Protein AF-S4PW28-F1 (afdb_monomer_lite)

Sequence (126 aa):
MAVAYGVAVNKLTLPIPSTCPESWRVLMEACWRSNPRERPMFPEILEQLERIQQSEFTRAPHESFHTMQDGWRLEIEEVLRDLRRKEQELRCREEELTRAQLQQRLVEQNLAQKERELEMREIDLA

pLDDT: mean 86.0, std 12.27, range [48.34, 98.06]

Secondary structure (DSSP, 8-state):
-HHHHHHHTTS--PPPPTTS-HHHHHHHHHHT-SSGGGSPPHHHHHHHHHHHHTSGGGGS-HHHHHHHHHHHHHHHHHHHHHHHHHHHHHHHHHHHHHHHHHHHHHHHHHHHHHHHHHHHHHHHT-

Radius of gyration: 28.29 Å; chains: 1; bounding box: 54×26×88 Å

InterPro domains:
  IPR001245 Serine-threonine/tyrosine-protein kinase, catalytic domain [PF07714] (11-49)
  IPR011009 Protein kinase-like domain superfamily [SSF56112] (9-69)
  IPR051681 Serine/Threonine Kinases and Pseudokinases [PTHR44329] (3-59)

Foldseek 3Di:
DVVVVCLVVVNDDQDDDPPHDPLVVVLSCLCSDPDPVSHDDPVVSVVSVVVVCPDCVVVDDPVVVVVVVVVVVVVRVVVVVVVVVVVVVVVVVVVV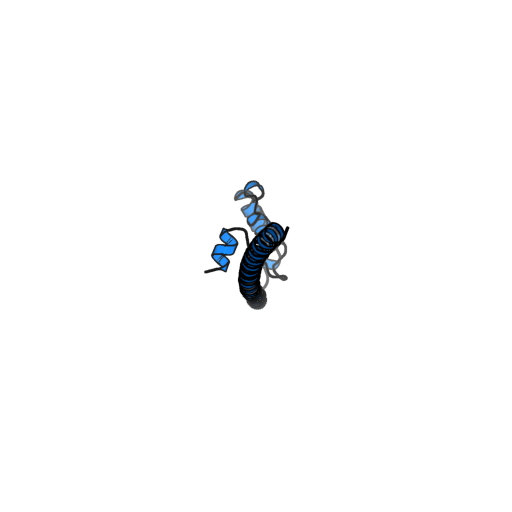VVVVVVVVVVVVVVVVVVVVVVVVVVVVVD

Structure (mmCIF, N/CA/C/O backbone):
data_AF-S4PW28-F1
#
_entry.id   AF-S4PW28-F1
#
loop_
_atom_site.group_PDB
_atom_site.id
_atom_site.type_symbol
_atom_site.label_atom_id
_atom_site.label_alt_id
_atom_site.label_comp_id
_atom_site.label_asym_id
_atom_site.label_entity_id
_atom_site.label_seq_id
_atom_site.pdbx_PDB_ins_code
_atom_site.Cartn_x
_atom_site.Cartn_y
_atom_site.Cartn_z
_atom_site.occupancy
_atom_site.B_iso_or_equiv
_atom_site.auth_seq_id
_atom_site.auth_comp_id
_atom_site.auth_asym_id
_atom_site.auth_atom_id
_atom_site.pdbx_PDB_model_num
ATOM 1 N N . MET A 1 1 ? 11.667 4.436 8.096 1.00 48.34 1 MET A N 1
ATOM 2 C CA . MET A 1 1 ? 11.092 5.667 7.501 1.00 48.34 1 MET A CA 1
ATOM 3 C C . MET A 1 1 ? 10.242 5.408 6.241 1.00 48.34 1 MET A C 1
ATOM 5 O O . MET A 1 1 ? 9.425 6.258 5.925 1.00 48.34 1 MET A O 1
ATOM 9 N N . ALA A 1 2 ? 10.353 4.259 5.551 1.00 58.62 2 ALA A N 1
ATOM 10 C CA . ALA A 1 2 ? 9.648 4.009 4.279 1.00 58.62 2 ALA A CA 1
ATOM 11 C C . ALA A 1 2 ? 8.110 3.894 4.379 1.00 58.62 2 ALA A C 1
ATOM 13 O O . ALA A 1 2 ? 7.403 4.416 3.526 1.00 58.62 2 ALA A O 1
ATOM 14 N N . VAL A 1 3 ? 7.574 3.278 5.441 1.00 55.59 3 VAL A N 1
ATOM 15 C CA . VAL A 1 3 ? 6.119 3.055 5.595 1.00 55.59 3 VAL A CA 1
ATOM 16 C C . VAL A 1 3 ? 5.357 4.366 5.817 1.00 55.59 3 VAL A C 1
ATOM 18 O O . VAL A 1 3 ? 4.363 4.611 5.146 1.00 55.59 3 VAL A O 1
ATOM 21 N N . ALA A 1 4 ? 5.848 5.243 6.701 1.00 60.69 4 ALA A N 1
ATOM 22 C CA . ALA A 1 4 ? 5.232 6.550 6.953 1.00 60.69 4 ALA A CA 1
ATOM 23 C C . ALA A 1 4 ? 5.233 7.435 5.695 1.00 60.69 4 ALA A C 1
ATOM 25 O O . ALA A 1 4 ? 4.244 8.104 5.409 1.00 60.69 4 ALA A O 1
ATOM 26 N N . TYR A 1 5 ? 6.314 7.380 4.910 1.00 57.66 5 TYR A N 1
ATOM 27 C CA . TYR A 1 5 ? 6.380 8.052 3.617 1.00 57.66 5 TYR A CA 1
ATOM 28 C C . TYR A 1 5 ? 5.397 7.435 2.609 1.00 57.66 5 TYR A C 1
ATOM 30 O O . TYR A 1 5 ? 4.634 8.168 1.995 1.00 57.66 5 TYR A O 1
ATOM 38 N N . GLY A 1 6 ? 5.343 6.102 2.496 1.00 59.44 6 GLY A N 1
ATOM 39 C CA . GLY A 1 6 ? 4.426 5.369 1.611 1.00 59.44 6 GLY A CA 1
ATOM 40 C C . GLY A 1 6 ? 2.942 5.639 1.883 1.00 59.44 6 GLY A C 1
ATOM 41 O O . GLY A 1 6 ? 2.168 5.797 0.937 1.00 59.44 6 GLY A O 1
ATOM 42 N N . VAL A 1 7 ? 2.571 5.760 3.162 1.00 59.12 7 VAL A N 1
ATOM 43 C CA . VAL A 1 7 ? 1.228 6.178 3.598 1.00 59.12 7 VAL A CA 1
ATOM 44 C C . VAL A 1 7 ? 0.966 7.643 3.244 1.00 59.12 7 VAL A C 1
ATOM 46 O O . VAL A 1 7 ? -0.089 7.962 2.704 1.00 59.12 7 VAL A O 1
ATOM 49 N N . ALA A 1 8 ? 1.941 8.533 3.456 1.00 57.22 8 ALA A N 1
ATOM 50 C CA . ALA A 1 8 ? 1.812 9.951 3.116 1.00 57.22 8 ALA A CA 1
ATOM 51 C C . ALA A 1 8 ? 1.692 10.213 1.601 1.00 57.22 8 ALA A C 1
ATOM 53 O O . ALA A 1 8 ? 1.052 11.184 1.201 1.00 57.22 8 ALA A O 1
ATOM 54 N N . VAL A 1 9 ? 2.268 9.351 0.753 1.00 52.78 9 VAL A N 1
ATOM 55 C CA . VAL A 1 9 ? 2.173 9.464 -0.714 1.00 52.78 9 VAL A CA 1
ATOM 56 C C . VAL A 1 9 ? 1.031 8.641 -1.332 1.00 52.78 9 VAL A C 1
ATOM 58 O O . VAL A 1 9 ? 1.020 8.452 -2.546 1.00 52.78 9 VAL A O 1
ATOM 61 N N . ASN A 1 10 ? 0.072 8.150 -0.529 1.00 58.34 10 ASN A N 1
ATOM 62 C CA . ASN A 1 10 ? -1.063 7.313 -0.964 1.00 58.34 10 ASN A CA 1
ATOM 63 C C . ASN A 1 10 ? -0.664 6.042 -1.742 1.00 58.34 10 ASN A C 1
ATOM 65 O O . ASN A 1 10 ? -1.459 5.509 -2.514 1.00 58.34 10 ASN A O 1
ATOM 69 N N . LYS A 1 11 ? 0.565 5.543 -1.565 1.00 56.12 11 LYS A N 1
ATOM 70 C CA . LYS A 1 11 ? 1.021 4.299 -2.209 1.00 56.12 11 LYS A CA 1
ATOM 71 C C . LYS A 1 11 ? 0.771 3.066 -1.341 1.00 56.12 11 LYS A C 1
ATOM 73 O O . LYS A 1 11 ? 0.846 1.952 -1.847 1.00 56.12 11 LYS A O 1
ATOM 78 N N . LEU A 1 12 ? 0.487 3.262 -0.053 1.00 59.44 12 LEU A N 1
ATOM 79 C CA . LEU A 1 12 ? 0.178 2.218 0.922 1.00 59.44 12 LEU A CA 1
ATOM 80 C C . LEU A 1 12 ? -0.881 2.730 1.907 1.00 59.44 12 LEU A C 1
ATOM 82 O O . LEU A 1 12 ? -0.859 3.897 2.286 1.00 59.44 12 LEU A O 1
ATOM 86 N N . THR A 1 13 ? -1.772 1.857 2.366 1.00 66.69 13 THR A N 1
ATOM 87 C CA . THR A 1 13 ? -2.629 2.100 3.536 1.00 66.69 13 THR A CA 1
ATOM 88 C C . THR A 1 13 ? -2.126 1.254 4.698 1.00 66.69 13 THR A C 1
ATOM 90 O O . THR A 1 13 ? -1.533 0.193 4.489 1.00 66.69 13 THR A O 1
ATOM 93 N N . LEU A 1 14 ? -2.324 1.716 5.934 1.00 77.62 14 LEU A N 1
ATOM 94 C CA . LEU A 1 14 ? -1.986 0.900 7.100 1.00 77.62 14 LEU A CA 1
ATOM 95 C C . LEU A 1 14 ? -2.861 -0.368 7.099 1.00 77.62 14 LEU A C 1
ATOM 97 O O . LEU A 1 14 ? -4.057 -0.267 6.816 1.00 77.62 14 LEU A O 1
ATOM 101 N N . PRO A 1 15 ? -2.298 -1.558 7.373 1.00 82.31 15 PRO A N 1
ATOM 102 C CA . PRO A 1 15 ? -3.096 -2.774 7.428 1.00 82.31 15 PRO A CA 1
ATOM 103 C C . PRO A 1 15 ? -4.041 -2.732 8.632 1.00 82.31 15 PRO A C 1
ATOM 105 O O . PRO A 1 15 ? -3.601 -2.515 9.761 1.00 82.31 15 PRO A O 1
ATOM 108 N N . ILE A 1 16 ? -5.335 -2.958 8.388 1.00 85.81 16 ILE A N 1
ATOM 109 C CA . ILE A 1 16 ? -6.329 -3.180 9.444 1.00 85.81 16 ILE A CA 1
ATOM 110 C C . ILE A 1 16 ? -6.348 -4.684 9.744 1.00 85.81 16 ILE A C 1
ATOM 112 O O . ILE A 1 16 ? -6.708 -5.448 8.840 1.00 85.81 16 ILE A O 1
ATOM 116 N N . PRO A 1 17 ? -6.000 -5.122 10.970 1.00 86.38 17 PRO A N 1
ATOM 117 C CA . PRO A 1 17 ? -5.990 -6.536 11.342 1.00 86.38 17 PRO A CA 1
ATOM 118 C C . PRO A 1 17 ? -7.320 -7.220 11.040 1.00 86.38 17 PRO A C 1
ATOM 120 O O . PRO A 1 17 ? -8.379 -6.604 11.170 1.00 86.38 17 PRO A O 1
ATOM 123 N N . SER A 1 18 ? -7.290 -8.493 10.664 1.00 83.06 18 SER A N 1
ATOM 124 C CA . SER A 1 18 ? -8.478 -9.260 10.257 1.00 83.06 18 SER A CA 1
ATOM 125 C C . SER A 1 18 ? -9.532 -9.370 11.366 1.00 83.06 18 SER A C 1
ATOM 127 O O . SER A 1 18 ? -10.729 -9.295 11.100 1.00 83.06 18 SER A O 1
ATOM 129 N N . THR A 1 19 ? -9.083 -9.444 12.618 1.00 85.25 19 THR A N 1
ATOM 130 C CA . THR A 1 19 ? -9.925 -9.559 13.818 1.00 85.25 19 THR A CA 1
ATOM 131 C C . THR A 1 19 ? -10.264 -8.212 14.465 1.00 85.25 19 THR A C 1
ATOM 133 O O . THR A 1 19 ? -10.864 -8.173 15.537 1.00 85.25 19 THR A O 1
ATOM 136 N N . CYS A 1 20 ? -9.896 -7.092 13.831 1.00 86.50 20 CYS A N 1
ATOM 137 C CA . CYS A 1 20 ? -10.340 -5.769 14.263 1.00 86.50 20 CYS A CA 1
ATOM 138 C C . CYS A 1 20 ? -11.878 -5.683 14.177 1.00 86.50 20 CYS A C 1
ATOM 140 O O . CYS A 1 20 ? -12.429 -6.075 13.142 1.00 86.50 20 CYS A O 1
ATOM 142 N N . PRO A 1 21 ? -12.581 -5.178 15.213 1.00 88.31 21 PRO A N 1
ATOM 143 C CA . PRO A 1 21 ? -14.036 -5.082 15.188 1.00 88.31 21 PRO A CA 1
ATOM 144 C C . PRO A 1 21 ? -14.529 -4.259 14.004 1.00 88.31 21 PRO A C 1
ATOM 146 O O . PRO A 1 21 ? -13.979 -3.200 13.695 1.00 88.31 21 PRO A O 1
ATOM 149 N N . GLU A 1 22 ? -15.614 -4.718 13.388 1.00 88.88 22 GLU A N 1
ATOM 150 C CA . GLU A 1 22 ? -16.108 -4.164 12.127 1.00 88.88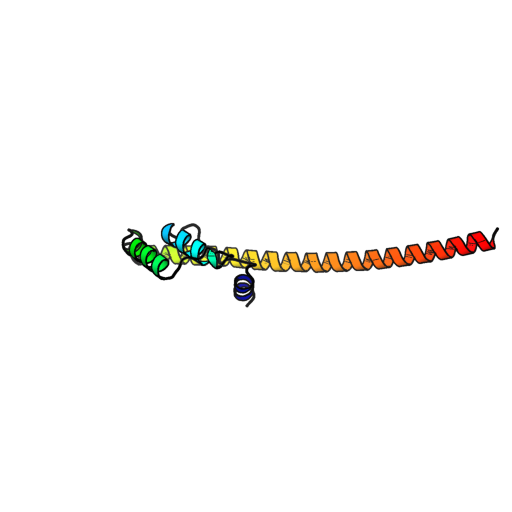 22 GLU A CA 1
ATOM 151 C C . GLU A 1 22 ? -16.391 -2.659 12.204 1.00 88.88 22 GLU A C 1
ATOM 153 O O . GLU A 1 22 ? -16.028 -1.902 11.310 1.00 88.88 22 GLU A O 1
ATOM 158 N N . SER A 1 23 ? -16.947 -2.188 13.320 1.00 89.88 23 SER A N 1
ATOM 159 C CA . SER A 1 23 ? -17.225 -0.765 13.526 1.00 89.88 23 SER A CA 1
ATOM 160 C C . SER A 1 23 ? -15.961 0.106 13.501 1.00 89.88 23 SER A C 1
ATOM 162 O O . SER A 1 23 ? -15.993 1.223 12.990 1.00 89.88 23 SER A O 1
ATOM 164 N N . TRP A 1 24 ? -14.836 -0.407 14.011 1.00 90.44 24 TRP A N 1
ATOM 165 C CA . TRP A 1 24 ? -13.542 0.273 13.936 1.00 90.44 24 TRP A CA 1
ATOM 166 C C . TRP A 1 24 ? -12.949 0.205 12.529 1.00 90.44 24 TRP A C 1
ATOM 168 O O . TRP A 1 24 ? -12.413 1.206 12.054 1.00 90.44 24 TRP A O 1
ATOM 178 N N . ARG A 1 25 ? -13.070 -0.945 11.851 1.00 90.62 25 ARG A N 1
ATOM 179 C CA . ARG A 1 25 ? -12.632 -1.113 10.457 1.00 90.62 25 ARG A CA 1
ATOM 180 C C . ARG A 1 25 ? -13.312 -0.096 9.545 1.00 90.62 25 ARG A C 1
ATOM 182 O O . ARG A 1 25 ? -12.617 0.668 8.881 1.00 90.62 25 ARG A O 1
ATOM 189 N N . VAL A 1 26 ? -14.642 -0.036 9.578 1.00 92.19 26 VAL A N 1
ATOM 190 C CA . VAL A 1 26 ? -15.443 0.878 8.751 1.00 92.19 26 VAL A CA 1
ATOM 191 C C . VAL A 1 26 ? -15.045 2.336 8.988 1.00 92.19 26 VAL A C 1
ATOM 193 O O . VAL A 1 26 ? -14.839 3.082 8.029 1.00 92.19 26 VAL A O 1
ATOM 196 N N . LEU A 1 27 ? -14.872 2.741 10.252 1.00 94.06 27 LEU A N 1
ATOM 197 C CA . LEU A 1 27 ? -14.456 4.102 10.590 1.00 94.06 27 LEU A CA 1
ATOM 198 C C . LEU A 1 27 ? -13.052 4.421 10.048 1.00 94.06 27 LEU A C 1
ATOM 200 O O . LEU A 1 27 ? -12.851 5.479 9.447 1.00 94.06 27 LEU A O 1
ATOM 204 N N . MET A 1 28 ? -12.082 3.515 10.224 1.00 92.81 28 MET A N 1
ATOM 205 C CA . MET A 1 28 ? -10.719 3.705 9.714 1.00 92.81 28 MET A CA 1
ATOM 206 C C . MET A 1 28 ? -10.689 3.778 8.184 1.00 92.81 28 MET A C 1
ATOM 208 O O . MET A 1 28 ? -10.074 4.689 7.633 1.00 92.81 28 MET A O 1
ATOM 212 N N . GLU A 1 29 ? -11.398 2.887 7.490 1.00 91.56 29 GLU A N 1
ATOM 213 C CA . GLU A 1 29 ? -11.484 2.886 6.025 1.00 91.56 29 GLU A CA 1
ATOM 214 C C . GLU A 1 29 ? -12.118 4.170 5.478 1.00 91.56 29 GLU A C 1
ATOM 216 O O . GLU A 1 29 ? -11.625 4.730 4.495 1.00 91.56 29 GLU A O 1
ATOM 221 N N . ALA A 1 30 ? -13.171 4.679 6.127 1.00 93.00 30 ALA A N 1
ATOM 222 C CA . ALA A 1 30 ? -13.779 5.960 5.775 1.00 93.00 30 ALA A CA 1
ATOM 223 C C . ALA A 1 30 ? -12.793 7.127 5.970 1.00 93.00 30 ALA A C 1
ATOM 225 O O . ALA A 1 30 ? -12.647 7.980 5.092 1.00 93.00 30 ALA A O 1
ATOM 226 N N . CYS A 1 31 ? -12.051 7.140 7.082 1.00 93.31 31 CYS A N 1
ATOM 227 C CA . CYS A 1 31 ? -11.027 8.153 7.353 1.00 93.31 31 CYS A CA 1
ATOM 228 C C . CYS A 1 31 ? -9.854 8.103 6.359 1.00 93.31 31 CYS A C 1
ATOM 230 O O . CYS A 1 31 ? -9.252 9.136 6.055 1.00 93.31 31 CYS A O 1
ATOM 232 N N . TRP A 1 32 ? -9.516 6.916 5.853 1.00 90.81 32 TRP A N 1
ATOM 233 C CA . TRP A 1 32 ? -8.363 6.688 4.978 1.00 90.81 32 TRP A CA 1
ATOM 234 C C . TRP A 1 32 ? -8.685 6.754 3.480 1.00 90.81 32 TRP A C 1
ATOM 236 O O . TRP A 1 32 ? -7.825 6.438 2.656 1.00 90.81 32 TRP A O 1
ATOM 246 N N . ARG A 1 33 ? -9.883 7.215 3.091 1.00 89.62 33 ARG A N 1
ATOM 247 C CA . ARG A 1 33 ? -10.237 7.433 1.679 1.00 89.62 33 ARG A CA 1
ATOM 248 C C . ARG A 1 33 ? -9.213 8.335 0.981 1.00 89.62 33 ARG A C 1
ATOM 250 O O . ARG A 1 33 ? -8.844 9.402 1.486 1.00 89.62 33 ARG A O 1
ATOM 257 N N . SER A 1 34 ? -8.767 7.933 -0.211 1.00 87.19 34 SER A N 1
ATOM 258 C CA . SER A 1 34 ? -7.806 8.713 -1.007 1.00 87.19 34 SER A CA 1
ATOM 259 C C . SER A 1 34 ? -8.380 10.066 -1.421 1.00 87.19 34 SER A C 1
ATOM 261 O O . SER A 1 34 ? -7.662 11.063 -1.401 1.00 87.19 34 SER A O 1
ATOM 263 N N . ASN A 1 35 ? -9.677 10.112 -1.744 1.00 88.12 35 ASN A N 1
ATOM 264 C CA . ASN A 1 35 ? -10.403 11.346 -2.012 1.00 88.12 35 ASN A CA 1
ATOM 265 C C . ASN A 1 35 ? -10.754 12.048 -0.686 1.00 88.12 35 ASN A C 1
ATOM 267 O O . ASN A 1 35 ? -11.561 11.519 0.080 1.00 88.12 35 ASN A O 1
ATOM 271 N N . PRO A 1 36 ? -10.218 13.252 -0.406 1.00 90.81 36 PRO A N 1
ATOM 272 C CA . PRO A 1 36 ? -10.509 13.961 0.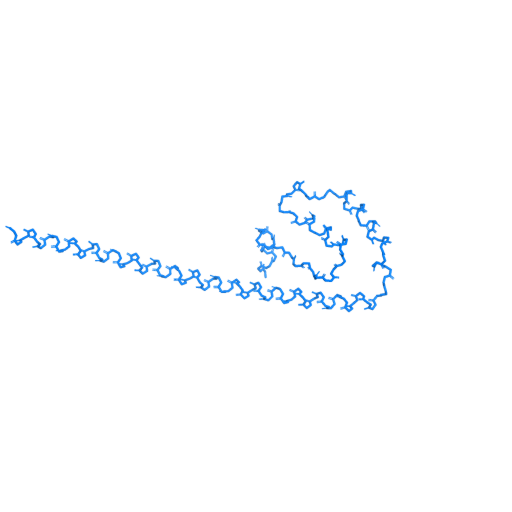839 1.00 90.81 36 PRO A CA 1
ATOM 273 C C . PRO A 1 36 ? -11.991 14.300 1.027 1.00 90.81 36 PRO A C 1
ATOM 275 O O . PRO A 1 36 ? -12.430 14.445 2.160 1.00 90.81 36 PRO A O 1
ATOM 278 N N . ARG A 1 37 ? -12.761 14.416 -0.065 1.00 93.06 37 ARG A N 1
ATOM 279 C CA . ARG A 1 37 ? -14.200 1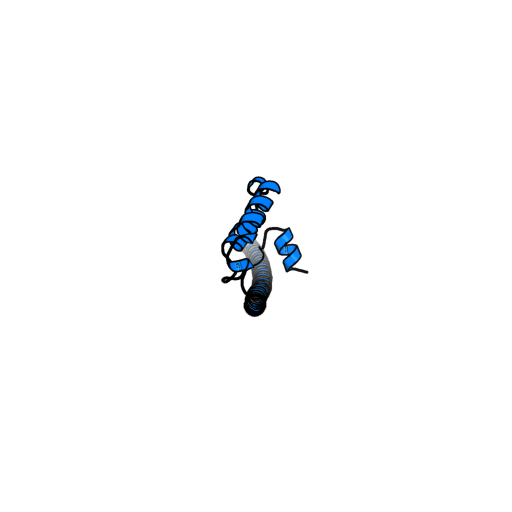4.733 -0.021 1.00 93.06 37 ARG A CA 1
ATOM 280 C C . ARG A 1 37 ? -15.075 13.559 0.418 1.00 93.06 37 ARG A C 1
ATOM 282 O O . ARG A 1 37 ? -16.226 13.776 0.760 1.00 93.06 37 ARG A O 1
ATOM 289 N N . GLU A 1 38 ? -14.547 12.338 0.368 1.00 92.81 38 GLU A N 1
ATOM 290 C CA . GLU A 1 38 ? -15.241 11.121 0.815 1.00 92.81 38 GLU A CA 1
ATOM 291 C C . GLU A 1 38 ? -14.962 10.799 2.287 1.00 92.81 38 GLU A C 1
ATOM 293 O O . GLU A 1 38 ? -15.510 9.837 2.823 1.00 92.81 38 GLU A O 1
ATOM 298 N N . ARG A 1 39 ? -14.081 11.567 2.939 1.00 95.62 39 ARG A N 1
ATOM 299 C CA . ARG A 1 39 ? -13.761 11.372 4.352 1.00 95.62 39 ARG A CA 1
ATOM 300 C C . ARG A 1 39 ? -14.868 11.972 5.218 1.00 95.62 39 ARG A C 1
ATOM 302 O O . ARG A 1 39 ? -15.357 13.053 4.885 1.00 95.62 39 ARG A O 1
ATOM 309 N N . PRO A 1 40 ? -15.221 11.319 6.335 1.00 96.38 40 PRO A N 1
ATOM 310 C CA . PRO A 1 40 ? -16.226 11.839 7.245 1.00 96.38 40 PRO A CA 1
ATOM 311 C C . PRO A 1 40 ? -15.741 13.129 7.912 1.00 96.38 40 PRO A C 1
ATOM 313 O O . PRO A 1 40 ? -14.559 13.299 8.228 1.00 96.38 40 PRO A O 1
ATOM 316 N N . MET A 1 41 ? -16.678 14.030 8.159 1.00 96.25 41 MET A N 1
ATOM 317 C CA . MET A 1 41 ? -16.482 15.217 8.974 1.00 96.25 41 MET A CA 1
ATOM 318 C C . MET A 1 41 ? -16.386 14.824 10.452 1.00 96.25 41 MET A C 1
ATOM 320 O O . MET A 1 41 ? -16.946 13.821 10.892 1.00 96.25 41 MET A O 1
ATOM 324 N N . PHE A 1 42 ? -15.727 15.653 11.262 1.00 96.75 42 PHE A N 1
ATOM 325 C CA . PHE A 1 42 ? -15.578 15.382 12.697 1.00 96.75 42 PHE A CA 1
ATOM 326 C C . PHE A 1 42 ? -16.891 15.077 13.447 1.00 96.75 42 PHE A C 1
ATOM 328 O O . PHE A 1 42 ? -16.871 14.158 14.261 1.00 96.75 42 PHE A O 1
ATOM 335 N N . PRO A 1 43 ? -18.030 15.754 13.190 1.00 97.25 43 PRO A N 1
ATOM 336 C CA . PRO A 1 43 ? -19.297 15.393 13.829 1.00 97.25 43 PRO A CA 1
ATOM 337 C C . PRO A 1 43 ? -19.759 13.963 13.510 1.00 97.25 43 PRO A C 1
ATOM 339 O O . PRO A 1 43 ? -20.237 13.265 14.397 1.00 97.25 43 PRO A O 1
ATOM 342 N N . GLU A 1 44 ? -19.559 13.502 12.274 1.00 95.75 44 GLU A N 1
ATOM 343 C CA . GLU A 1 44 ? -19.909 12.138 11.852 1.00 95.75 44 GLU A CA 1
ATOM 344 C C . GLU A 1 44 ? -18.985 11.107 12.514 1.00 95.75 44 GLU A C 1
ATOM 346 O O . GLU A 1 44 ? -19.430 10.036 12.926 1.00 95.75 44 GLU A O 1
ATOM 351 N N . ILE A 1 45 ? -17.700 11.446 12.672 1.00 96.25 45 ILE A N 1
ATOM 352 C CA . ILE A 1 45 ? -16.735 10.624 13.414 1.00 96.25 45 ILE A CA 1
ATOM 353 C C . ILE A 1 45 ? -17.174 10.482 14.876 1.00 96.25 45 ILE A C 1
ATOM 355 O O . ILE A 1 45 ? -17.157 9.375 15.409 1.00 96.25 45 ILE A O 1
ATOM 359 N N . LEU A 1 46 ? -17.584 11.578 15.524 1.00 96.06 46 LEU A N 1
ATOM 360 C CA . LEU A 1 46 ? -18.051 11.555 16.913 1.00 96.06 46 LEU A CA 1
ATOM 361 C C . LEU A 1 46 ? -19.290 10.669 17.082 1.00 96.06 46 LEU A C 1
ATOM 363 O O . LEU A 1 46 ? -19.294 9.819 17.968 1.00 96.06 46 LEU A O 1
ATOM 367 N N . GLU A 1 47 ? -20.286 10.789 16.200 1.00 95.12 47 GLU A N 1
ATOM 368 C CA . GLU A 1 47 ? -21.483 9.934 16.239 1.00 95.12 47 GLU A CA 1
ATOM 369 C C . GLU A 1 47 ? -21.117 8.443 16.116 1.00 95.12 47 GLU A C 1
ATOM 371 O O . GLU A 1 47 ? -21.649 7.590 16.833 1.00 95.12 47 GLU A O 1
ATOM 376 N N . GLN A 1 48 ? -20.173 8.103 15.231 1.00 93.56 48 GLN A N 1
ATOM 377 C CA . GLN A 1 48 ? -19.696 6.725 15.103 1.00 93.56 48 GLN A CA 1
ATOM 378 C C . GLN A 1 48 ? -18.954 6.250 16.357 1.00 93.56 48 GLN A C 1
ATOM 380 O O . GLN A 1 48 ? -19.170 5.120 16.796 1.00 93.56 48 GLN A O 1
ATOM 385 N N . LEU A 1 49 ? -18.118 7.096 16.964 1.00 93.31 49 LEU A N 1
ATOM 386 C CA . LEU A 1 49 ? -17.405 6.764 18.199 1.00 93.31 49 LEU A CA 1
ATOM 387 C C . LEU A 1 49 ? -18.360 6.544 19.379 1.00 93.31 49 LEU A C 1
ATOM 389 O O . LEU A 1 49 ? -18.154 5.607 20.150 1.00 93.31 49 LEU A O 1
ATOM 393 N N . GLU A 1 50 ? -19.429 7.332 19.496 1.00 92.69 50 GLU A N 1
ATOM 394 C CA . GLU A 1 50 ? -20.471 7.135 20.514 1.00 92.69 50 GLU A CA 1
ATOM 395 C C . GLU A 1 50 ? -21.192 5.791 20.336 1.00 92.69 50 GLU A C 1
ATOM 397 O O . GLU A 1 50 ? -21.396 5.055 21.305 1.00 92.69 50 GLU A O 1
ATOM 402 N N . ARG A 1 51 ? -21.510 5.406 19.091 1.00 89.94 51 ARG A N 1
ATOM 403 C CA . ARG A 1 51 ? -22.059 4.071 18.790 1.00 89.94 51 ARG A CA 1
ATOM 404 C C . ARG A 1 51 ? -21.087 2.952 19.158 1.00 89.94 51 ARG A C 1
ATOM 406 O O . ARG A 1 51 ? -21.494 1.955 19.752 1.00 89.94 51 ARG A O 1
ATOM 413 N N . ILE A 1 52 ? -19.805 3.112 18.830 1.00 89.44 52 ILE A N 1
ATOM 414 C CA . ILE A 1 52 ? -18.756 2.141 19.169 1.00 89.44 52 ILE A CA 1
ATOM 415 C C . ILE A 1 52 ? -18.624 2.002 20.686 1.00 89.44 52 ILE A C 1
ATOM 417 O O . ILE A 1 52 ? -18.523 0.883 21.189 1.00 89.44 52 ILE A O 1
ATOM 421 N N . GLN A 1 53 ? -18.675 3.108 21.429 1.00 85.88 53 GLN A N 1
ATOM 422 C CA . GLN A 1 53 ? -18.616 3.100 22.890 1.00 85.88 53 GLN A CA 1
ATOM 423 C C . GLN A 1 53 ? -19.735 2.256 23.508 1.00 85.88 53 GLN A C 1
ATOM 425 O O . GLN A 1 53 ? -19.520 1.605 24.529 1.00 85.88 53 GLN A O 1
ATOM 430 N N . GLN A 1 54 ? -20.915 2.254 22.891 1.00 84.75 54 GLN A N 1
ATOM 431 C CA . GLN A 1 54 ? -22.073 1.493 23.355 1.00 84.75 54 GLN A CA 1
ATOM 432 C C . GLN A 1 54 ? -22.039 0.010 22.946 1.00 84.75 54 GLN A C 1
ATOM 434 O O . GLN A 1 54 ? -22.867 -0.763 23.432 1.00 84.75 54 GLN A O 1
ATOM 439 N N . SER A 1 55 ? -21.102 -0.396 22.083 1.00 82.81 55 SER A N 1
ATOM 440 C CA . SER A 1 55 ? -20.975 -1.777 21.610 1.00 82.81 55 SER A CA 1
ATOM 441 C C . SER A 1 55 ? -20.478 -2.738 22.698 1.00 82.81 55 SER A C 1
ATOM 443 O O . SER A 1 55 ? -19.880 -2.343 23.697 1.00 82.81 55 SER A O 1
ATOM 445 N N . GLU A 1 56 ? -20.693 -4.038 22.497 1.00 75.06 56 GLU A N 1
ATOM 446 C CA . GLU A 1 56 ? -20.202 -5.069 23.423 1.00 75.06 56 GLU A CA 1
ATOM 447 C C . GLU A 1 56 ? -18.670 -5.147 23.466 1.00 75.06 56 GLU A C 1
ATOM 449 O O . GLU A 1 56 ? -18.101 -5.566 24.472 1.00 75.06 56 GLU A O 1
ATOM 454 N N . PHE A 1 57 ? -17.992 -4.683 22.412 1.00 75.19 57 PHE A N 1
ATOM 455 C CA . PHE A 1 57 ? -16.535 -4.716 22.316 1.00 75.19 57 PHE A CA 1
ATOM 456 C C . PHE A 1 57 ? -15.852 -3.890 23.414 1.00 75.19 57 PHE A C 1
ATOM 458 O O . PHE A 1 57 ? -14.881 -4.339 24.013 1.00 75.19 57 PHE A O 1
ATOM 465 N N . THR A 1 58 ? -16.377 -2.706 23.734 1.00 71.38 58 THR A N 1
ATOM 466 C CA . THR A 1 58 ? -15.827 -1.838 24.794 1.00 71.38 58 THR A CA 1
ATOM 467 C C . THR A 1 58 ? -16.145 -2.335 26.203 1.00 71.38 58 THR A C 1
ATOM 469 O O . THR A 1 58 ? -15.579 -1.834 27.172 1.00 71.38 58 THR A O 1
ATOM 472 N N . ARG A 1 59 ? -17.038 -3.325 26.327 1.00 72.19 59 ARG A N 1
ATOM 473 C CA . ARG A 1 59 ? -17.388 -3.993 27.588 1.00 72.19 59 ARG A CA 1
ATOM 474 C C . ARG A 1 59 ? -16.593 -5.279 27.816 1.00 72.19 59 ARG A C 1
ATOM 476 O O . ARG A 1 59 ? -16.718 -5.877 28.884 1.00 72.19 59 ARG A O 1
ATOM 483 N N . ALA A 1 60 ? -15.804 -5.716 26.833 1.00 68.19 60 ALA A N 1
ATOM 484 C CA . ALA A 1 60 ? -14.990 -6.915 26.944 1.00 68.19 60 ALA A CA 1
ATOM 485 C C . ALA A 1 60 ? -13.890 -6.749 28.020 1.00 68.19 60 ALA A C 1
ATOM 487 O O . ALA A 1 60 ? -13.358 -5.648 28.192 1.00 68.19 60 ALA A O 1
ATOM 488 N N . PRO A 1 61 ? -13.515 -7.817 28.751 1.00 74.12 61 PRO A N 1
ATOM 489 C CA . PRO A 1 61 ? -12.463 -7.749 29.764 1.00 74.12 61 PRO A CA 1
ATOM 490 C C . PRO A 1 61 ? -11.113 -7.328 29.171 1.00 74.12 61 PRO 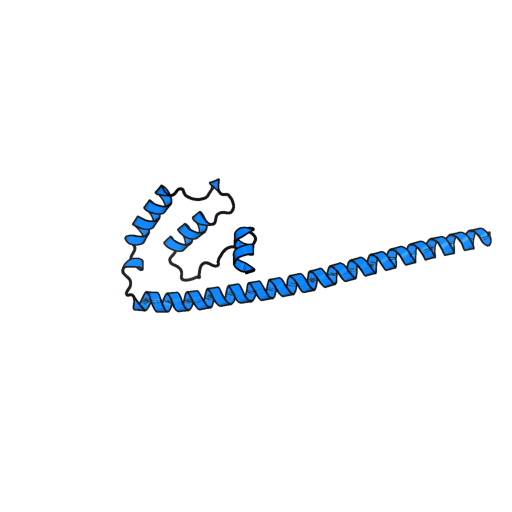A C 1
ATOM 492 O O . PRO A 1 61 ? -10.746 -7.765 28.079 1.00 74.12 61 PRO A O 1
ATOM 495 N N . HIS A 1 62 ? -10.323 -6.570 29.934 1.00 65.38 62 HIS A N 1
ATOM 496 C CA . HIS A 1 62 ? -8.997 -6.091 29.516 1.00 65.38 62 HIS A CA 1
ATOM 497 C C . HIS A 1 62 ? -8.054 -7.207 29.032 1.00 65.38 62 HIS A C 1
ATOM 499 O O . HIS A 1 62 ? -7.312 -7.000 28.074 1.00 65.38 62 HIS A O 1
ATOM 505 N N . GLU A 1 63 ? -8.106 -8.401 29.632 1.00 62.38 63 GLU A N 1
ATOM 506 C CA . GLU A 1 63 ? -7.272 -9.534 29.200 1.00 62.38 63 GLU A CA 1
ATOM 507 C C . GLU A 1 63 ? -7.596 -9.988 27.769 1.00 62.38 63 GLU A C 1
ATOM 509 O O . GLU A 1 63 ? -6.684 -10.230 26.981 1.00 62.38 63 GLU A O 1
ATOM 514 N N . SER A 1 64 ? -8.880 -10.006 27.390 1.00 75.38 64 SER A N 1
ATOM 515 C CA . SER A 1 64 ? -9.298 -10.366 26.028 1.00 75.38 64 SER A CA 1
ATOM 516 C C . SER A 1 64 ? -8.828 -9.350 24.981 1.00 75.38 64 SER A C 1
ATOM 518 O O . SER A 1 64 ? -8.479 -9.728 23.862 1.00 75.38 64 SER A O 1
ATOM 520 N N . PHE A 1 65 ? -8.737 -8.070 25.358 1.00 78.38 65 PHE A N 1
ATOM 521 C CA . PHE A 1 65 ? -8.217 -7.014 24.493 1.00 78.38 65 PHE A CA 1
ATOM 522 C C . PHE A 1 65 ? -6.701 -7.135 24.285 1.00 78.38 65 PHE A C 1
ATOM 524 O O . PHE A 1 65 ? -6.237 -7.014 23.153 1.00 78.38 65 PHE A O 1
ATOM 531 N N . HIS A 1 66 ? -5.927 -7.428 25.336 1.00 80.06 66 HIS A N 1
ATOM 532 C CA . HIS A 1 66 ? -4.471 -7.580 25.220 1.00 80.06 66 HIS A CA 1
ATOM 533 C C . HIS A 1 66 ? -4.070 -8.756 24.324 1.00 80.06 66 HIS A C 1
ATOM 535 O O . HIS A 1 66 ? -3.229 -8.584 23.444 1.00 80.06 66 HIS A O 1
ATOM 541 N N . THR A 1 67 ? -4.713 -9.918 24.473 1.00 83.62 67 THR A N 1
ATOM 542 C CA . THR A 1 67 ? -4.467 -11.068 23.587 1.00 83.62 67 THR A CA 1
ATOM 543 C C . THR A 1 67 ? -4.786 -10.736 22.128 1.00 83.62 67 THR A C 1
ATOM 545 O O . THR A 1 67 ? -4.027 -11.083 21.225 1.00 83.62 67 THR A O 1
ATOM 548 N N . MET A 1 68 ? -5.893 -10.028 21.887 1.00 83.75 68 MET A N 1
ATOM 549 C CA . MET A 1 68 ? -6.285 -9.603 20.545 1.00 83.75 68 MET A CA 1
ATOM 550 C C . MET A 1 68 ? -5.277 -8.602 19.957 1.00 83.75 68 MET A C 1
ATOM 552 O O . MET A 1 68 ? -4.867 -8.738 18.806 1.00 83.75 68 MET A O 1
ATOM 556 N N . GLN A 1 69 ? -4.801 -7.654 20.768 1.00 85.44 69 GLN A N 1
ATOM 557 C CA . GLN A 1 69 ? -3.788 -6.675 20.381 1.00 85.44 69 GLN A CA 1
ATOM 558 C C . GLN A 1 69 ? -2.430 -7.321 20.058 1.00 85.44 69 GLN A C 1
ATOM 560 O O . GLN A 1 69 ? -1.755 -6.883 19.124 1.00 85.44 69 GLN A O 1
ATOM 565 N N . ASP A 1 70 ? -2.026 -8.361 20.790 1.00 87.12 70 ASP A N 1
ATOM 566 C CA . ASP A 1 70 ? -0.820 -9.130 20.468 1.00 87.12 70 ASP A CA 1
ATOM 567 C C . ASP A 1 70 ? -0.953 -9.837 19.112 1.00 87.12 70 ASP A C 1
ATOM 569 O O . ASP A 1 70 ? -0.019 -9.791 18.307 1.00 87.12 70 ASP A O 1
ATOM 573 N N . GLY A 1 71 ? -2.127 -10.409 18.819 1.00 87.94 71 GLY A N 1
ATOM 574 C CA . GLY A 1 71 ? -2.445 -10.964 17.501 1.00 87.94 71 GLY A CA 1
ATOM 575 C C . GLY A 1 71 ? -2.345 -9.913 16.393 1.00 87.94 71 GLY A C 1
ATOM 576 O O . GLY A 1 71 ? -1.645 -10.114 15.401 1.00 87.94 71 GLY A O 1
ATOM 577 N N . TRP A 1 72 ? -2.944 -8.738 16.607 1.00 89.75 72 TRP A N 1
ATOM 578 C CA . TRP A 1 72 ? -2.863 -7.618 15.667 1.00 89.75 72 TRP A CA 1
ATOM 579 C C . TRP A 1 72 ? -1.431 -7.161 15.413 1.00 89.75 72 TRP A C 1
ATOM 581 O O . TRP A 1 72 ? -1.079 -6.867 14.272 1.00 89.75 72 TRP A O 1
ATOM 591 N N . ARG A 1 73 ? -0.591 -7.105 16.453 1.00 88.50 73 ARG A N 1
ATOM 592 C CA . ARG A 1 73 ? 0.819 -6.728 16.307 1.00 88.50 73 ARG A CA 1
ATOM 593 C C . ARG A 1 73 ? 1.545 -7.694 15.373 1.00 88.50 73 ARG A C 1
ATOM 595 O O . ARG A 1 73 ? 2.253 -7.234 14.483 1.00 88.50 73 ARG A O 1
ATOM 602 N N . LEU A 1 74 ? 1.331 -9.000 15.536 1.00 88.62 74 LEU A N 1
ATOM 603 C CA . LEU A 1 74 ? 1.931 -10.022 14.675 1.00 88.62 74 LEU A CA 1
ATOM 604 C C . LEU A 1 74 ? 1.435 -9.913 13.226 1.00 88.62 74 LEU A C 1
ATOM 606 O O . LEU A 1 74 ? 2.261 -9.882 12.315 1.00 88.62 74 LEU A O 1
ATOM 610 N N . GLU A 1 75 ? 0.119 -9.777 13.016 1.00 89.81 75 GLU A N 1
ATOM 611 C CA . GLU A 1 75 ? -0.473 -9.592 11.679 1.00 89.81 75 GLU A CA 1
ATOM 612 C C . GLU A 1 75 ? 0.123 -8.362 10.969 1.00 89.81 75 GLU A C 1
ATOM 614 O O . GLU A 1 75 ? 0.555 -8.431 9.817 1.00 89.81 75 GLU A O 1
ATOM 619 N N . ILE A 1 76 ? 0.199 -7.225 11.668 1.00 86.81 76 ILE A N 1
ATOM 620 C CA . ILE A 1 76 ? 0.752 -5.984 11.115 1.00 86.81 76 ILE A CA 1
ATOM 621 C C . ILE A 1 76 ? 2.248 -6.148 10.816 1.00 86.81 76 ILE A C 1
ATOM 623 O O . ILE A 1 76 ? 2.711 -5.738 9.751 1.00 86.81 76 ILE A O 1
ATOM 627 N N . GLU A 1 77 ? 3.021 -6.744 11.726 1.00 87.56 77 GLU A N 1
ATOM 628 C CA . GLU A 1 77 ? 4.453 -6.980 11.526 1.00 87.56 77 GLU A CA 1
ATOM 629 C C . GLU A 1 77 ? 4.738 -7.856 10.303 1.00 87.56 77 GLU A C 1
ATOM 631 O O . GLU A 1 77 ? 5.685 -7.573 9.558 1.00 87.56 77 GLU A O 1
ATOM 636 N N . GLU A 1 78 ? 3.921 -8.885 10.078 1.00 88.69 78 GLU A N 1
ATOM 637 C CA . GLU A 1 78 ? 4.014 -9.763 8.915 1.00 88.69 78 GLU A CA 1
ATOM 638 C C . GLU A 1 78 ? 3.735 -9.000 7.618 1.00 88.69 78 GLU A C 1
ATOM 640 O O . GLU A 1 78 ? 4.582 -8.991 6.720 1.00 88.69 78 GLU A O 1
ATOM 645 N N . VAL A 1 79 ? 2.626 -8.256 7.548 1.00 87.62 79 VAL A N 1
ATOM 646 C CA . VAL A 1 79 ? 2.296 -7.445 6.364 1.00 87.62 79 VAL A CA 1
ATOM 647 C C . VAL A 1 79 ? 3.398 -6.426 6.070 1.00 87.62 79 VAL A C 1
ATOM 649 O O . VAL A 1 79 ? 3.832 -6.274 4.926 1.00 87.62 79 VAL A O 1
ATOM 652 N N . LEU A 1 80 ? 3.912 -5.742 7.096 1.00 85.81 80 LEU A N 1
ATOM 653 C CA . LEU A 1 80 ? 4.992 -4.771 6.924 1.00 85.81 80 LEU A CA 1
ATOM 654 C C . LEU A 1 80 ? 6.304 -5.425 6.468 1.00 85.81 80 LEU A C 1
ATOM 656 O O . LEU A 1 80 ? 7.075 -4.801 5.734 1.00 85.81 80 LEU A O 1
ATOM 660 N N . ARG A 1 81 ? 6.591 -6.657 6.904 1.00 88.62 81 ARG A N 1
ATOM 661 C CA . ARG A 1 81 ? 7.752 -7.432 6.443 1.00 88.62 81 ARG A CA 1
ATOM 662 C C . ARG A 1 81 ? 7.609 -7.804 4.971 1.00 88.62 81 ARG A C 1
ATOM 664 O O . ARG A 1 81 ? 8.555 -7.614 4.208 1.00 88.62 81 ARG A O 1
ATOM 671 N N . ASP A 1 82 ? 6.430 -8.259 4.574 1.00 88.38 82 ASP A N 1
ATOM 672 C CA . ASP A 1 82 ? 6.120 -8.614 3.193 1.00 88.38 82 ASP A CA 1
ATOM 673 C C . ASP A 1 82 ? 6.192 -7.413 2.247 1.00 88.38 82 ASP A C 1
ATOM 675 O O . ASP A 1 82 ? 6.745 -7.527 1.150 1.00 88.38 82 ASP A O 1
ATOM 679 N N . LEU A 1 83 ? 5.707 -6.244 2.677 1.00 85.25 83 LEU A N 1
ATOM 680 C CA . LEU A 1 83 ? 5.840 -5.001 1.915 1.00 85.25 83 LEU A CA 1
ATOM 681 C C . LEU A 1 83 ? 7.309 -4.638 1.670 1.00 85.25 83 LEU A C 1
ATOM 683 O O . LEU A 1 83 ? 7.669 -4.319 0.539 1.00 85.25 83 LEU A O 1
ATOM 687 N N . ARG A 1 84 ? 8.174 -4.760 2.687 1.00 86.44 84 ARG A N 1
ATOM 688 C CA . ARG A 1 84 ? 9.622 -4.525 2.527 1.00 86.44 84 ARG A CA 1
ATOM 689 C C . ARG A 1 84 ? 10.269 -5.513 1.557 1.00 86.44 84 ARG A C 1
ATOM 691 O O . ARG A 1 84 ? 11.095 -5.108 0.745 1.00 86.44 84 ARG A O 1
ATOM 698 N N . ARG A 1 85 ? 9.890 -6.796 1.615 1.00 88.88 85 ARG A N 1
ATOM 699 C CA . ARG A 1 85 ? 10.393 -7.809 0.671 1.00 88.88 85 ARG A CA 1
ATOM 700 C C . ARG A 1 85 ? 10.007 -7.453 -0.766 1.00 88.88 85 ARG A C 1
ATOM 702 O O . ARG A 1 85 ? 10.869 -7.451 -1.638 1.00 88.88 85 ARG A O 1
ATOM 709 N N . LYS A 1 86 ? 8.735 -7.110 -0.997 1.00 88.56 86 LYS A N 1
ATOM 710 C CA . LYS A 1 86 ? 8.229 -6.715 -2.323 1.00 88.56 86 LYS A CA 1
ATOM 711 C C . LYS A 1 86 ? 8.898 -5.441 -2.843 1.00 88.56 86 LYS A C 1
ATOM 713 O O . LYS A 1 86 ? 9.220 -5.372 -4.021 1.00 88.56 86 LYS A O 1
ATOM 718 N N . GLU A 1 87 ? 9.142 -4.454 -1.981 1.00 88.44 87 GLU A N 1
ATOM 719 C CA . GLU A 1 87 ? 9.871 -3.229 -2.340 1.00 88.44 87 GLU A CA 1
ATOM 720 C C . GLU A 1 87 ? 11.294 -3.542 -2.831 1.00 88.44 87 GLU A C 1
ATOM 722 O O . GLU A 1 87 ? 11.724 -3.033 -3.867 1.00 88.44 87 GLU A O 1
ATOM 727 N N . GLN A 1 88 ? 12.010 -4.428 -2.133 1.00 90.00 88 GLN A N 1
ATOM 728 C CA . GLN A 1 88 ? 13.350 -4.855 -2.535 1.00 90.00 88 GLN A CA 1
ATOM 729 C C . GLN A 1 88 ? 13.344 -5.635 -3.858 1.00 90.00 88 GLN A C 1
ATOM 731 O O . GLN A 1 88 ? 14.205 -5.405 -4.709 1.00 90.00 88 GLN A O 1
ATOM 736 N N . GLU A 1 89 ? 12.377 -6.536 -4.042 1.00 94.25 89 GLU A N 1
ATOM 737 C CA . GLU A 1 89 ? 12.210 -7.310 -5.276 1.00 94.25 89 GLU A CA 1
ATOM 738 C C . GLU A 1 89 ? 11.930 -6.399 -6.479 1.00 94.25 89 GLU A C 1
ATOM 740 O O . GLU A 1 89 ? 12.590 -6.516 -7.513 1.00 94.25 89 GLU A O 1
ATOM 745 N N . LEU A 1 90 ? 11.003 -5.446 -6.329 1.00 92.31 90 LEU A N 1
ATOM 746 C CA . LEU A 1 90 ? 10.674 -4.474 -7.372 1.00 92.31 90 LEU A CA 1
ATOM 747 C C . LEU A 1 90 ? 11.890 -3.639 -7.764 1.00 92.31 90 LEU A C 1
ATOM 749 O O . LEU A 1 90 ? 12.165 -3.494 -8.951 1.00 92.31 90 LEU A O 1
ATOM 753 N N . ARG A 1 91 ? 12.660 -3.159 -6.783 1.00 92.94 91 ARG A N 1
ATOM 754 C CA . ARG A 1 91 ? 13.883 -2.400 -7.050 1.00 92.94 91 ARG A CA 1
ATOM 755 C C . ARG A 1 91 ? 14.912 -3.219 -7.835 1.00 92.94 91 ARG A C 1
ATOM 757 O O . ARG A 1 91 ? 15.477 -2.715 -8.801 1.00 92.94 91 ARG A O 1
ATOM 764 N N . CYS A 1 92 ? 15.149 -4.472 -7.444 1.00 95.50 92 CYS A N 1
ATOM 765 C CA . CYS A 1 92 ? 16.068 -5.363 -8.163 1.00 95.50 92 CYS A CA 1
ATOM 766 C C . CYS A 1 92 ? 15.632 -5.531 -9.626 1.00 95.50 92 CYS A C 1
ATOM 768 O O . CYS A 1 92 ? 16.432 -5.383 -10.549 1.00 95.50 92 CYS A O 1
ATOM 770 N N . ARG A 1 93 ? 14.332 -5.747 -9.838 1.00 96.25 93 ARG A N 1
ATOM 771 C CA . ARG A 1 93 ? 13.749 -5.895 -11.171 1.00 96.25 93 ARG A CA 1
ATOM 772 C C . ARG A 1 93 ? 13.838 -4.616 -12.009 1.00 96.25 93 ARG A C 1
ATOM 774 O O . ARG A 1 93 ? 14.108 -4.694 -13.204 1.00 96.25 93 ARG A O 1
ATOM 781 N N . GLU A 1 94 ? 13.638 -3.442 -11.414 1.00 96.38 94 GLU A N 1
ATOM 782 C CA . GLU A 1 94 ? 13.824 -2.151 -12.094 1.00 96.38 94 GLU A CA 1
ATOM 783 C C . GLU A 1 94 ? 15.280 -1.945 -12.542 1.00 96.38 94 GLU A C 1
ATOM 785 O O . GLU A 1 94 ? 15.529 -1.495 -13.666 1.00 96.38 94 GLU A O 1
ATOM 790 N N . GLU A 1 95 ? 16.250 -2.317 -11.701 1.00 97.31 95 GLU A N 1
ATOM 791 C CA . GLU A 1 95 ? 17.677 -2.248 -12.036 1.00 97.31 95 GLU A CA 1
ATOM 792 C C . GLU A 1 95 ? 18.031 -3.194 -13.202 1.00 97.31 95 GLU A C 1
ATOM 794 O O . GLU A 1 95 ? 18.742 -2.793 -14.129 1.00 97.31 95 GLU A O 1
ATOM 799 N N . GLU A 1 96 ? 17.499 -4.420 -13.209 1.00 97.69 96 GLU A N 1
ATOM 800 C CA . GLU A 1 96 ? 17.671 -5.382 -14.309 1.00 97.69 96 GLU A CA 1
ATOM 801 C C . GLU A 1 96 ? 17.071 -4.879 -15.626 1.00 97.69 96 GLU A C 1
ATOM 803 O O . GLU A 1 96 ? 17.743 -4.902 -16.660 1.00 97.69 96 GLU A O 1
ATOM 808 N N . LEU A 1 97 ? 15.836 -4.368 -15.590 1.00 98.00 97 LEU A N 1
ATOM 809 C CA . LEU A 1 97 ? 15.167 -3.804 -16.765 1.00 98.00 97 LEU A CA 1
ATOM 810 C C . LEU A 1 97 ? 15.955 -2.629 -17.347 1.00 98.00 97 LEU A C 1
ATOM 812 O O . LEU A 1 97 ? 16.145 -2.550 -18.560 1.00 98.00 97 LEU A O 1
ATOM 816 N N . THR A 1 98 ? 16.467 -1.749 -16.489 1.00 97.69 98 THR A N 1
ATOM 817 C CA . THR A 1 98 ? 17.276 -0.598 -16.911 1.00 97.69 98 THR A CA 1
ATOM 818 C C . THR A 1 98 ? 18.567 -1.046 -17.603 1.00 97.69 98 THR A C 1
ATOM 820 O O . THR A 1 98 ? 18.939 -0.504 -18.646 1.00 97.69 98 THR A O 1
ATOM 823 N N . ARG A 1 99 ? 19.248 -2.071 -17.067 1.00 98.00 99 ARG A N 1
ATOM 824 C CA . ARG A 1 99 ? 20.459 -2.640 -17.687 1.00 98.00 99 ARG A CA 1
ATOM 825 C C . ARG A 1 99 ? 20.159 -3.278 -19.040 1.00 98.00 99 ARG A C 1
ATOM 827 O O . ARG A 1 99 ? 20.890 -3.020 -19.996 1.00 98.00 99 ARG A O 1
ATOM 834 N N . ALA A 1 100 ? 19.086 -4.062 -19.130 1.00 97.62 100 ALA A N 1
ATOM 835 C CA . ALA A 1 100 ? 18.669 -4.699 -20.375 1.00 97.62 100 ALA A CA 1
ATOM 836 C C . ALA A 1 100 ? 18.336 -3.659 -21.457 1.00 97.62 100 ALA A C 1
ATOM 838 O O . ALA A 1 100 ? 18.806 -3.775 -22.587 1.00 97.62 100 ALA A O 1
ATOM 839 N N . GLN A 1 101 ? 17.613 -2.591 -21.101 1.00 97.81 101 GLN A N 1
ATOM 840 C CA . GLN A 1 101 ? 17.309 -1.486 -22.016 1.00 97.81 101 GLN A CA 1
ATOM 841 C C . GLN A 1 101 ? 18.572 -0.782 -22.525 1.00 97.81 101 GLN A C 1
ATOM 843 O O . GLN A 1 101 ? 18.661 -0.448 -23.707 1.00 97.81 101 GLN A O 1
ATOM 848 N N . LEU A 1 102 ? 19.564 -0.559 -21.657 1.00 98.06 102 LEU A N 1
ATOM 849 C CA . LEU A 1 102 ? 20.829 0.051 -22.062 1.00 98.06 102 LEU A CA 1
ATOM 850 C C . LEU A 1 102 ? 21.612 -0.852 -23.024 1.00 98.06 102 LEU A C 1
ATOM 852 O O . LEU A 1 102 ? 22.112 -0.374 -24.042 1.00 98.06 102 LEU A O 1
ATOM 856 N N . GLN A 1 103 ? 21.697 -2.151 -22.723 1.00 97.88 103 GLN A N 1
ATOM 857 C CA . GLN A 1 103 ? 22.347 -3.125 -23.603 1.00 97.88 103 GLN A CA 1
ATOM 858 C C . GLN A 1 103 ? 21.660 -3.194 -24.965 1.00 97.88 103 GLN A C 1
ATOM 860 O O . GLN A 1 103 ? 22.341 -3.179 -25.988 1.00 97.88 103 GLN A O 1
ATOM 865 N N . GLN A 1 104 ? 20.327 -3.208 -24.985 1.00 97.44 104 GLN A N 1
ATOM 866 C CA . GLN A 1 104 ? 19.555 -3.235 -26.220 1.00 97.44 104 GLN A CA 1
ATOM 867 C C . GLN A 1 104 ? 19.854 -2.011 -27.097 1.00 97.44 104 GLN A C 1
ATOM 869 O O . GLN A 1 104 ? 20.194 -2.176 -28.265 1.00 97.44 104 GLN A O 1
ATOM 874 N N . ARG A 1 105 ? 19.856 -0.800 -26.521 1.00 98.06 105 ARG A N 1
ATOM 875 C CA . ARG A 1 105 ? 20.214 0.429 -27.255 1.00 98.06 105 ARG A CA 1
ATOM 876 C C . ARG A 1 105 ? 21.628 0.386 -27.830 1.00 98.06 105 ARG A C 1
ATOM 878 O O . ARG A 1 105 ? 21.849 0.837 -28.950 1.00 98.06 105 ARG A O 1
ATOM 885 N N . LEU A 1 106 ? 22.591 -0.144 -27.075 1.00 98.06 106 LEU A N 1
ATOM 886 C CA . LEU A 1 106 ? 23.970 -0.275 -27.549 1.00 98.06 106 LEU A CA 1
ATOM 887 C C . LEU A 1 106 ? 24.064 -1.258 -28.725 1.00 98.06 106 LEU A C 1
ATOM 889 O O . LEU A 1 106 ? 24.763 -0.994 -29.702 1.00 98.06 106 LEU A O 1
ATOM 893 N N . VAL A 1 107 ? 23.365 -2.392 -28.643 1.00 97.75 107 VAL A N 1
ATOM 894 C CA . VAL A 1 107 ? 23.308 -3.375 -29.733 1.00 97.75 107 VAL A CA 1
ATOM 895 C C . VAL A 1 107 ? 22.663 -2.763 -30.976 1.00 97.75 107 VAL A C 1
ATOM 897 O O . VAL A 1 107 ? 23.238 -2.875 -32.055 1.00 97.75 107 VAL A O 1
ATOM 900 N N . GLU A 1 108 ? 21.541 -2.057 -30.827 1.00 97.75 108 GLU A N 1
ATOM 901 C CA . GLU A 1 108 ? 20.860 -1.356 -31.925 1.00 97.75 108 GLU A CA 1
ATOM 902 C C . GLU A 1 108 ? 21.783 -0.337 -32.616 1.00 97.75 108 GLU A C 1
ATOM 904 O O . GLU A 1 108 ? 21.879 -0.324 -33.842 1.00 97.75 108 GLU A O 1
ATOM 909 N N . GLN A 1 109 ? 22.535 0.466 -31.853 1.00 97.50 109 GLN A N 1
ATOM 910 C CA . GLN A 1 109 ? 23.506 1.417 -32.414 1.00 97.50 109 GLN A CA 1
ATOM 911 C C . GLN A 1 109 ? 24.631 0.725 -33.193 1.00 97.50 109 GLN A C 1
ATOM 913 O O . GLN A 1 109 ? 24.997 1.176 -34.281 1.00 97.50 109 GLN A O 1
ATOM 918 N N . ASN A 1 110 ? 25.168 -0.374 -32.655 1.00 97.69 110 ASN A N 1
ATOM 919 C CA . ASN A 1 110 ? 26.225 -1.141 -33.311 1.00 97.69 110 ASN A CA 1
ATOM 920 C C . ASN A 1 110 ? 25.739 -1.798 -34.607 1.00 97.69 110 ASN A C 1
ATOM 922 O O . ASN A 1 110 ? 26.474 -1.814 -35.593 1.00 97.69 110 ASN A O 1
ATOM 926 N N . LEU A 1 111 ? 24.519 -2.343 -34.612 1.00 97.69 111 LEU A N 1
ATOM 927 C CA . LEU A 1 111 ? 23.910 -2.917 -35.813 1.00 97.69 111 LEU A CA 1
ATOM 928 C C . LEU A 1 111 ? 23.717 -1.840 -36.883 1.00 97.69 111 LEU A C 1
ATOM 930 O O . LEU A 1 111 ? 24.221 -2.011 -37.988 1.00 97.69 111 LEU A O 1
ATOM 934 N N . ALA A 1 112 ? 23.141 -0.690 -36.524 1.00 97.25 112 ALA A N 1
ATOM 935 C CA . ALA A 1 112 ? 22.947 0.424 -37.452 1.00 97.25 112 ALA A CA 1
ATOM 936 C C . ALA A 1 112 ? 24.268 0.974 -38.025 1.00 97.25 112 ALA A C 1
ATOM 938 O O . ALA A 1 112 ? 24.317 1.441 -39.161 1.00 97.25 112 ALA A O 1
ATOM 939 N N . GLN A 1 113 ? 25.360 0.955 -37.252 1.00 96.44 113 GLN A N 1
ATOM 940 C CA . GLN A 1 113 ? 26.679 1.320 -37.773 1.00 96.44 113 GLN A CA 1
ATOM 941 C C . GLN A 1 113 ? 27.192 0.291 -38.783 1.00 96.44 113 GLN A C 1
ATOM 943 O O . GLN A 1 113 ? 27.658 0.681 -39.851 1.00 96.44 113 GLN A O 1
ATOM 948 N N . LYS A 1 114 ? 27.093 -1.003 -38.464 1.00 96.00 114 LYS A N 1
ATOM 949 C CA . LYS A 1 114 ? 27.522 -2.075 -39.369 1.00 96.00 114 LYS A CA 1
ATOM 950 C C . LYS A 1 114 ? 26.721 -2.088 -40.665 1.00 96.00 114 LYS A C 1
ATOM 952 O O . LYS A 1 114 ? 27.312 -2.293 -41.714 1.00 96.00 114 LYS A O 1
ATOM 957 N N . GLU A 1 115 ? 25.415 -1.847 -40.598 1.00 95.94 115 GLU A N 1
ATOM 958 C CA . GLU A 1 115 ? 24.558 -1.713 -41.782 1.00 95.94 115 GLU A CA 1
ATOM 959 C C . GLU A 1 115 ? 25.071 -0.597 -42.698 1.00 95.94 115 GLU A C 1
ATOM 961 O O . GLU A 1 115 ? 25.362 -0.861 -43.859 1.00 95.94 115 GLU A O 1
ATOM 966 N N . ARG A 1 116 ? 25.337 0.602 -42.158 1.00 94.62 116 ARG A N 1
ATOM 967 C CA . ARG A 1 116 ? 25.933 1.707 -42.933 1.00 94.62 116 ARG A CA 1
ATOM 968 C C . ARG A 1 116 ? 27.299 1.362 -43.533 1.00 94.62 116 ARG A C 1
ATOM 970 O O . ARG A 1 116 ? 27.602 1.757 -44.654 1.00 94.62 116 ARG A O 1
ATOM 977 N N . GLU A 1 117 ? 28.154 0.665 -42.785 1.00 94.31 117 GLU A N 1
ATOM 978 C CA . GLU A 1 117 ? 29.469 0.235 -43.281 1.00 94.31 117 GLU A CA 1
ATOM 979 C C . GLU A 1 117 ? 29.353 -0.784 -44.422 1.00 94.31 117 GLU A C 1
ATOM 981 O O . GLU A 1 117 ? 30.149 -0.738 -45.362 1.00 94.31 117 GLU A O 1
ATOM 986 N N . LEU A 1 118 ? 28.380 -1.697 -44.350 1.00 93.44 118 LEU A N 1
ATOM 987 C CA . LEU A 1 118 ? 28.092 -2.656 -45.415 1.00 93.44 118 LEU A CA 1
ATOM 988 C C . LEU A 1 118 ? 27.542 -1.948 -46.659 1.00 93.44 118 LEU A C 1
ATOM 990 O O . LEU A 1 118 ? 28.069 -2.180 -47.742 1.00 93.44 118 LEU A O 1
ATOM 994 N N . GLU A 1 119 ? 26.585 -1.030 -46.498 1.00 93.94 119 GLU A N 1
ATOM 995 C CA . GLU A 1 119 ? 26.022 -0.228 -47.597 1.00 93.94 119 GLU A CA 1
ATOM 996 C C . GLU A 1 119 ? 27.107 0.550 -48.360 1.00 93.94 119 GLU A C 1
ATOM 998 O O . GLU A 1 119 ? 27.140 0.527 -49.588 1.00 93.94 119 GLU A O 1
ATOM 1003 N N . MET A 1 120 ? 28.042 1.199 -47.653 1.00 90.81 120 MET A N 1
ATOM 10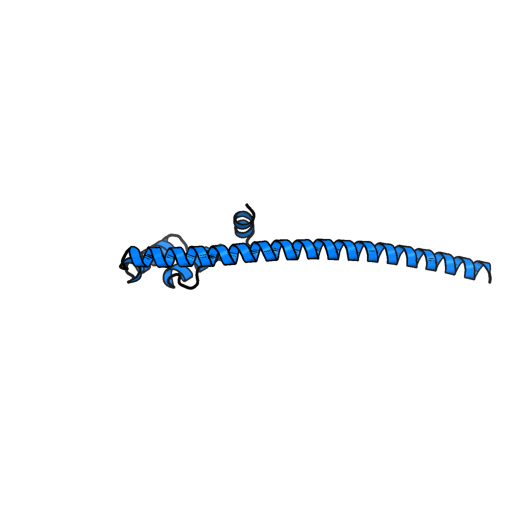04 C CA . MET A 1 120 ? 29.155 1.908 -48.304 1.00 90.81 120 MET A CA 1
ATOM 1005 C C . MET A 1 120 ? 30.045 0.965 -49.123 1.00 90.81 120 MET A C 1
ATOM 1007 O O . MET A 1 120 ? 30.426 1.300 -50.241 1.00 90.81 120 MET A O 1
ATOM 1011 N N . ARG A 1 121 ? 30.351 -0.230 -48.600 1.00 88.69 121 ARG A N 1
ATOM 1012 C CA . ARG A 1 121 ? 31.174 -1.219 -49.318 1.00 88.69 121 ARG A CA 1
ATOM 1013 C C . ARG A 1 121 ? 30.480 -1.771 -50.556 1.00 88.69 121 ARG A C 1
ATOM 1015 O O . ARG A 1 121 ? 31.159 -2.058 -51.535 1.00 88.69 121 ARG A O 1
ATOM 1022 N N . GLU A 1 122 ? 29.165 -1.956 -50.511 1.00 86.94 122 GLU A N 1
ATOM 1023 C CA . GLU A 1 122 ? 28.394 -2.397 -51.677 1.00 86.94 122 GLU A CA 1
ATOM 1024 C C . GLU A 1 122 ? 28.415 -1.348 -52.792 1.00 86.94 122 GLU A C 1
ATOM 1026 O O . GLU A 1 122 ? 28.556 -1.713 -53.956 1.00 86.94 122 GLU A O 1
ATOM 1031 N N . ILE A 1 123 ? 28.355 -0.058 -52.440 1.00 84.31 123 ILE A N 1
ATOM 1032 C CA . ILE A 1 123 ? 28.479 1.051 -53.397 1.00 84.31 123 ILE A CA 1
ATOM 1033 C C . ILE A 1 123 ? 29.880 1.097 -54.018 1.00 84.31 123 ILE A C 1
ATOM 1035 O O . ILE A 1 123 ? 29.991 1.253 -55.228 1.00 84.31 123 ILE A O 1
ATOM 1039 N N . ASP A 1 124 ? 30.942 0.933 -53.225 1.00 80.31 124 ASP A N 1
ATOM 1040 C CA . ASP A 1 124 ? 32.327 0.965 -53.728 1.00 80.31 124 ASP A CA 1
ATOM 1041 C C . ASP A 1 124 ? 32.663 -0.205 -54.679 1.00 80.31 124 ASP A C 1
ATOM 1043 O O . ASP A 1 124 ? 33.619 -0.126 -55.454 1.00 80.31 124 ASP A O 1
ATOM 1047 N N . LEU A 1 125 ? 31.916 -1.311 -54.597 1.00 74.06 125 LEU A N 1
ATOM 1048 C CA . LEU A 1 125 ? 32.101 -2.513 -55.419 1.00 74.06 125 LEU A CA 1
ATOM 1049 C C . LEU A 1 125 ? 31.224 -2.541 -56.687 1.00 74.06 125 LEU A C 1
ATOM 1051 O O . LEU A 1 125 ? 31.389 -3.464 -57.491 1.00 74.06 125 LEU A O 1
ATOM 1055 N N . ALA A 1 126 ? 30.305 -1.582 -56.854 1.00 64.19 126 ALA A N 1
ATOM 1056 C CA . ALA A 1 126 ? 29.362 -1.471 -57.973 1.00 64.19 126 ALA A CA 1
ATOM 1057 C C . ALA A 1 126 ? 29.845 -0.491 -59.056 1.00 64.19 126 ALA A C 1
ATOM 1059 O O . ALA A 1 126 ? 29.617 -0.797 -60.251 1.00 64.19 126 ALA A O 1
#

Organism: NCBI:txid116150